Protein AF-A0A2X0VPH3-F1 (afdb_monomer)

Radius of gyration: 32.08 Å; Cα contacts (8 Å, |Δi|>4): 217; chains: 1; bounding box: 63×53×85 Å

Secondary structure (DSSP, 8-state):
---SHHHHHHHHHHHHHHHHHHHHHHHHHHS-HHHHHHHHHHHHHHHHHHHHHHHHHHS--EEEEEEETTEEEEEE-SSS-EEEEEEEEEEEEEEEEE--SSSSEEE-TT-EEEEEEEEEEEEEEEEEEEEEEE-TTS-EEEEEEEPPPTT-

pLDDT: mean 77.49, std 20.45, range [41.62, 98.31]

Solvent-accessible surface area (backbone atoms only — not comparable to full-atom values): 8681 Å² total; per-residue (Å²): 138,78,78,68,69,65,60,61,59,59,60,58,59,62,55,58,57,54,57,52,54,52,52,51,52,52,45,64,74,59,63,48,73,62,59,56,50,48,51,50,51,50,49,54,50,50,50,54,49,50,52,51,50,51,50,57,72,64,51,77,43,70,44,77,42,48,75,53,92,46,34,32,32,49,28,28,73,34,92,53,64,42,44,54,37,39,79,46,71,52,41,44,66,46,54,72,48,71,70,61,98,56,84,58,34,70,42,44,45,70,32,67,49,44,30,38,54,40,82,43,98,71,46,43,74,48,69,28,39,36,39,36,30,46,44,96,88,71,45,81,45,77,51,75,47,68,60,63,59,82,90,100

Organism: NCBI:txid1660

Nearest PDB structures (foldseek):
  3s3p-assembly1_A  TM=5.313E-01  e=5.374E-01  Homo sapiens
  2q3z-assembly1_A  TM=4.413E-01  e=4.100E-01  Homo sapiens
  9bc2-assembly1_A  TM=4.402E-01  e=6.322E-01  Homo sapiens
  3cm9-assembly1_A  TM=4.046E-01  e=6.673E-01  Homo sapiens
  7k75-assembly2_C  TM=4.100E-01  e=1.424E+00  Homo sapiens

Mean predicted aligned error: 14.71 Å

Foldseek 3Di:
DPPPVVVVVVVVVVVVVVVVVVVVVVVVVVPDPVVVVVVVVVVVVVVVVVVVVVVLLPDQQWDWAADDDQKIKTFRQHPAKFAQKDKDFFKPPWDKAWPDPDPPGIAGHRGITMMGTGDDPPIDGAQKMKIWTAGPVRDIDI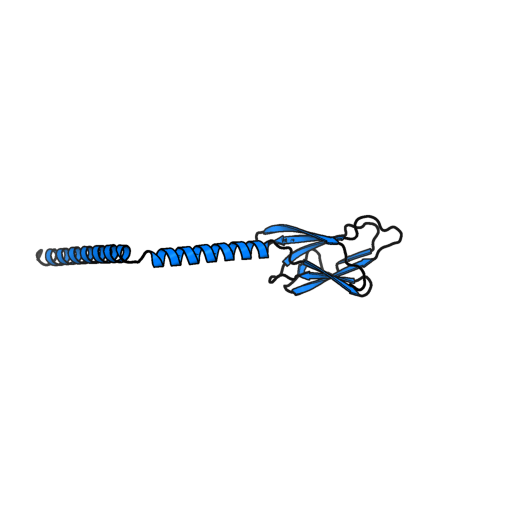DIDHHDDHPD

Sequence (152 aa):
MDFQGCLSLLGVIGGLVSAVCAVISVFQARKSKEEREAAEKVGRSLEVLADAVARQQQAPPWDLRWASGNRYLLVNTGAETVDGVDIECLAENVAFGVEAESMPTSIDSHASLSFIYEESIAADGHRAIRVHWMRSDGTAATWESPIPPKGS

Structure (mmCIF, N/CA/C/O backbone):
data_AF-A0A2X0VPH3-F1
#
_entry.id   AF-A0A2X0VPH3-F1
#
loop_
_atom_site.group_PDB
_atom_site.id
_atom_site.type_symbol
_atom_site.label_atom_id
_atom_site.label_alt_id
_atom_site.label_comp_id
_atom_site.label_asym_id
_atom_site.label_entity_id
_atom_site.label_seq_id
_atom_site.pdbx_PDB_ins_code
_atom_site.Cartn_x
_atom_site.Cartn_y
_atom_site.Cartn_z
_atom_site.occupancy
_atom_site.B_iso_or_equiv
_atom_site.auth_seq_id
_atom_site.auth_comp_id
_atom_site.auth_asym_id
_atom_site.auth_atom_id
_atom_site.pdbx_PDB_model_num
ATOM 1 N N . MET A 1 1 ? -44.112 41.187 64.306 1.00 43.47 1 MET A N 1
ATOM 2 C CA . MET A 1 1 ? -43.053 40.158 64.272 1.00 43.47 1 MET A CA 1
ATOM 3 C C . MET A 1 1 ? -43.675 38.879 64.785 1.00 43.47 1 MET A C 1
ATOM 5 O O . MET A 1 1 ? -44.048 38.864 65.946 1.00 43.47 1 MET A O 1
ATOM 9 N N . ASP A 1 2 ? -43.782 37.854 63.941 1.00 41.62 2 ASP A N 1
ATOM 10 C CA . ASP A 1 2 ? -44.096 36.487 64.366 1.00 41.62 2 ASP A CA 1
ATOM 11 C C . ASP A 1 2 ? -42.901 35.599 64.017 1.00 41.62 2 ASP A C 1
ATOM 13 O O . ASP A 1 2 ? -42.720 35.155 62.887 1.00 41.62 2 ASP A O 1
ATOM 17 N N . PHE A 1 3 ? -42.029 35.416 65.009 1.00 49.4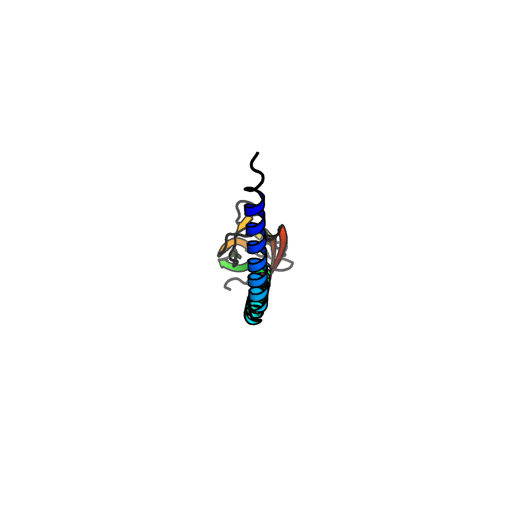1 3 PHE A N 1
ATOM 18 C CA . PHE A 1 3 ? -40.793 34.629 64.925 1.00 49.41 3 PHE A CA 1
ATOM 19 C C . PHE A 1 3 ? -41.030 33.119 65.129 1.00 49.41 3 PHE A C 1
ATOM 21 O O . PHE A 1 3 ? -40.083 32.336 65.102 1.00 49.41 3 PHE A O 1
ATOM 28 N N . GLN A 1 4 ? -42.284 32.691 65.319 1.00 49.97 4 GLN A N 1
ATOM 29 C CA . GLN A 1 4 ? -42.640 31.288 65.558 1.00 49.97 4 GLN A CA 1
ATOM 30 C C . GLN A 1 4 ? -42.808 30.460 64.275 1.00 49.97 4 GLN A C 1
ATOM 32 O O . GLN A 1 4 ? -42.550 29.262 64.307 1.00 49.97 4 GLN A O 1
ATOM 37 N N . GLY A 1 5 ? -43.158 31.072 63.137 1.00 42.19 5 GLY A N 1
ATOM 38 C CA . GLY A 1 5 ? -43.352 30.343 61.873 1.00 42.19 5 GLY A CA 1
ATOM 39 C C . GLY A 1 5 ? -42.054 29.871 61.201 1.00 42.19 5 GLY A C 1
ATOM 40 O O . GLY A 1 5 ? -42.055 28.878 60.476 1.00 42.19 5 GLY A O 1
ATOM 41 N N . CYS A 1 6 ? -40.927 30.543 61.460 1.00 44.22 6 CYS A N 1
ATOM 42 C CA . CYS A 1 6 ? -39.655 30.243 60.790 1.00 44.22 6 CYS A CA 1
ATOM 43 C C . CYS A 1 6 ? -38.888 29.069 61.422 1.00 44.22 6 CYS A C 1
ATOM 45 O O . CYS A 1 6 ? -38.135 28.385 60.731 1.00 44.22 6 CYS A O 1
ATOM 47 N N . LEU A 1 7 ? -39.091 28.797 62.715 1.00 45.53 7 LEU A N 1
ATOM 48 C CA . LEU A 1 7 ? -38.416 27.697 63.417 1.00 45.53 7 LEU A CA 1
ATOM 49 C C . LEU A 1 7 ? -39.019 26.324 63.081 1.00 45.53 7 LEU A C 1
ATOM 51 O O . LEU A 1 7 ? -38.297 25.329 63.055 1.00 45.53 7 LEU A O 1
ATOM 55 N N . SER A 1 8 ? -40.311 26.260 62.748 1.00 49.44 8 SER A N 1
ATOM 56 C CA . SER A 1 8 ? -40.990 25.005 62.395 1.00 49.44 8 SER A CA 1
ATOM 57 C C . SER A 1 8 ? -40.574 24.466 61.022 1.00 49.44 8 SER A C 1
ATOM 59 O O . SER A 1 8 ? -40.527 23.255 60.830 1.00 49.44 8 SER A O 1
ATOM 61 N N . LEU A 1 9 ? -40.236 25.346 60.071 1.00 44.75 9 LEU A N 1
ATOM 62 C CA . LEU A 1 9 ? -39.874 24.944 58.708 1.00 44.75 9 LEU A CA 1
ATOM 63 C C . LEU A 1 9 ? -38.434 24.407 58.616 1.00 44.75 9 LEU A C 1
ATOM 65 O O . LEU A 1 9 ? -38.163 23.486 57.848 1.00 44.75 9 LEU A O 1
ATOM 69 N N . LEU A 1 10 ? -37.516 24.922 59.443 1.00 45.78 10 LEU A N 1
ATOM 70 C CA . LEU A 1 10 ? -36.118 24.473 59.467 1.00 45.78 10 LEU A CA 1
ATOM 71 C C . LEU A 1 10 ? -35.935 23.099 60.138 1.00 45.78 10 LEU A C 1
ATOM 73 O O . LEU A 1 10 ? -35.035 22.353 59.756 1.00 45.78 10 LEU A O 1
ATOM 77 N N . GLY A 1 11 ? -36.809 22.721 61.078 1.00 47.62 11 GLY A N 1
ATOM 78 C CA . GLY A 1 11 ? -36.757 21.406 61.730 1.00 47.62 11 GLY A CA 1
ATOM 79 C C . GLY A 1 11 ? -37.171 20.235 60.827 1.00 47.62 11 GLY A C 1
ATOM 80 O O . GLY A 1 11 ? -36.638 19.136 60.959 1.00 47.62 11 GLY A O 1
ATOM 81 N N . VAL A 1 12 ? -38.082 20.459 59.873 1.00 50.09 12 VAL A N 1
ATOM 82 C CA . VAL A 1 12 ? -38.616 19.394 58.999 1.00 50.09 12 VAL A CA 1
ATOM 83 C C . VAL A 1 12 ? -37.672 19.084 57.829 1.00 50.09 12 VAL A C 1
ATOM 85 O O . VAL A 1 12 ? -37.544 17.930 57.422 1.00 50.09 12 VAL A O 1
ATOM 88 N N . ILE A 1 13 ? -36.938 20.083 57.331 1.00 46.16 13 ILE A N 1
ATOM 89 C CA . ILE A 1 13 ? -35.992 19.905 56.216 1.00 46.16 13 ILE A CA 1
ATOM 90 C C . ILE A 1 13 ? -34.740 19.127 56.670 1.00 46.16 13 ILE A C 1
ATOM 92 O O . ILE A 1 13 ? -34.216 18.308 55.915 1.00 46.16 13 ILE A O 1
ATOM 96 N N . GLY A 1 14 ? -34.310 19.286 57.929 1.00 44.81 14 GLY A N 1
ATOM 97 C CA . GLY A 1 14 ? -33.185 18.528 58.496 1.00 44.81 14 GLY A CA 1
ATOM 98 C C . GLY A 1 14 ? -33.450 17.024 58.670 1.00 44.81 14 GLY A C 1
ATOM 99 O O . GLY A 1 14 ? -32.524 16.220 58.565 1.00 44.81 14 GLY A O 1
ATOM 100 N N . GLY A 1 15 ? -34.708 16.618 58.880 1.00 46.12 15 GLY A N 1
ATOM 101 C CA . GLY A 1 15 ? -35.085 15.206 59.037 1.00 46.12 15 GLY A CA 1
ATOM 102 C C . GLY A 1 15 ? -35.126 14.413 57.724 1.00 46.12 15 GLY A C 1
ATOM 103 O O . GLY A 1 15 ? -34.797 13.228 57.704 1.00 46.12 15 GLY A O 1
ATOM 104 N N . LEU A 1 16 ? -35.471 15.064 56.608 1.00 44.94 16 LEU A N 1
ATOM 105 C CA . LEU A 1 16 ? -35.614 14.415 55.296 1.00 44.94 16 LEU A CA 1
ATOM 106 C C . LEU A 1 16 ? -34.271 14.089 54.622 1.00 44.94 16 LEU A C 1
ATOM 108 O O . LEU A 1 16 ? -34.171 13.086 53.920 1.00 44.94 16 LEU A O 1
ATOM 112 N N . VAL A 1 17 ? -33.214 14.864 54.882 1.00 46.66 17 VAL A N 1
ATOM 113 C CA . VAL A 1 17 ? -31.875 14.609 54.310 1.00 46.66 17 VAL A CA 1
ATOM 114 C C . VAL A 1 17 ? -31.186 13.403 54.971 1.00 46.66 17 VAL A C 1
ATOM 116 O O . VAL A 1 17 ? -30.476 12.648 54.307 1.00 46.66 17 VAL A O 1
ATOM 119 N N . SER A 1 18 ? -31.449 13.147 56.258 1.00 48.34 18 SER A N 1
ATOM 120 C CA . SER A 1 18 ? -30.822 12.042 57.001 1.00 48.34 18 SER A CA 1
ATOM 121 C C . SER A 1 18 ? -31.367 10.659 56.602 1.00 48.34 18 SER A C 1
ATOM 123 O O . SER A 1 18 ? -30.606 9.702 56.448 1.00 48.34 18 SER A O 1
ATOM 125 N N . ALA A 1 19 ? -32.672 10.548 56.324 1.00 47.28 19 ALA A N 1
ATOM 126 C CA . ALA A 1 19 ? -33.276 9.285 55.890 1.00 47.28 19 ALA A CA 1
ATOM 127 C C . ALA A 1 19 ? -32.868 8.887 54.456 1.00 47.28 19 ALA A C 1
ATOM 129 O O . ALA A 1 19 ? -32.683 7.704 54.173 1.00 47.28 19 ALA A O 1
ATOM 130 N N . VAL A 1 20 ? -32.651 9.857 53.562 1.00 45.06 20 VAL A N 1
ATOM 131 C CA . VAL A 1 20 ? -32.221 9.595 52.176 1.00 45.06 20 VAL A CA 1
ATOM 132 C C . VAL A 1 20 ? -30.761 9.119 52.120 1.00 45.06 20 VAL A C 1
ATOM 134 O O . VAL A 1 20 ? -30.461 8.162 51.405 1.00 45.06 20 VAL A O 1
ATOM 137 N N . CYS A 1 21 ? -29.860 9.679 52.935 1.00 47.47 21 CYS A N 1
ATOM 138 C CA . CYS A 1 21 ? -28.466 9.213 53.015 1.00 47.47 21 CYS A CA 1
ATOM 139 C C . CYS A 1 21 ? -28.329 7.797 53.600 1.00 47.47 21 CYS A C 1
ATOM 141 O O . CYS A 1 21 ? -27.474 7.026 53.152 1.00 47.47 21 CYS A O 1
ATOM 143 N N . ALA A 1 22 ? -29.187 7.418 54.553 1.00 47.28 22 ALA A N 1
ATOM 144 C CA . ALA A 1 22 ? -29.201 6.063 55.102 1.00 47.28 22 ALA A CA 1
ATOM 145 C C . ALA A 1 22 ? -29.721 5.034 54.079 1.00 47.28 22 ALA A C 1
ATOM 147 O O . ALA A 1 22 ? -29.151 3.950 53.952 1.00 47.28 22 ALA A O 1
ATOM 148 N N . VAL A 1 23 ? -30.745 5.386 53.291 1.00 44.44 23 VAL A N 1
ATOM 149 C CA . VAL A 1 23 ? -31.285 4.515 52.233 1.00 44.44 23 VAL A CA 1
ATOM 150 C C . VAL A 1 23 ? -30.291 4.349 51.081 1.00 44.44 23 VAL A C 1
ATOM 152 O O . VAL A 1 23 ? -30.110 3.226 50.622 1.00 44.44 23 VAL A O 1
ATOM 155 N N . ILE A 1 24 ? -29.579 5.407 50.667 1.00 46.19 24 ILE A N 1
ATOM 156 C CA . ILE A 1 24 ? -28.528 5.322 49.634 1.00 46.19 24 ILE A CA 1
ATOM 157 C C . ILE A 1 24 ? -27.333 4.494 50.126 1.00 46.19 24 ILE A C 1
ATOM 159 O O . ILE A 1 24 ? -26.819 3.677 49.368 1.00 46.19 24 ILE A O 1
ATOM 163 N N . SER A 1 25 ? -26.931 4.628 51.394 1.00 45.50 25 SER A N 1
ATOM 164 C CA . SER A 1 25 ? -25.843 3.823 51.976 1.00 45.50 25 SER A CA 1
ATOM 165 C C . SER A 1 25 ? -26.206 2.337 52.076 1.00 45.50 25 SER A C 1
ATOM 167 O O . SER A 1 25 ? -25.384 1.476 51.771 1.00 45.50 25 SER A O 1
ATOM 169 N N . VAL A 1 26 ? -27.456 2.013 52.424 1.00 46.25 26 VAL A N 1
ATOM 170 C CA . VAL A 1 26 ? -27.958 0.627 52.435 1.00 46.25 26 VAL A CA 1
ATOM 171 C C . VAL A 1 26 ? -28.157 0.085 51.012 1.00 46.25 26 VAL A C 1
ATOM 173 O O . VAL A 1 26 ? -27.937 -1.103 50.786 1.00 46.25 26 VAL A O 1
ATOM 176 N N . PHE A 1 27 ? -28.496 0.931 50.032 1.00 45.66 27 PHE A N 1
ATOM 177 C CA . PHE A 1 27 ? -28.566 0.545 48.617 1.00 45.66 27 PHE A CA 1
ATOM 178 C C . PHE A 1 27 ? -27.184 0.321 47.996 1.00 45.66 27 PHE A C 1
ATOM 180 O O . PHE A 1 27 ? -27.004 -0.654 47.275 1.00 45.66 27 PHE A O 1
ATOM 187 N N . GLN A 1 28 ? -26.190 1.157 48.308 1.00 47.22 28 GLN A N 1
ATOM 188 C CA . GLN A 1 28 ? -24.799 0.937 47.898 1.00 47.22 28 GLN A CA 1
ATOM 189 C C . GLN A 1 28 ? -24.189 -0.291 48.585 1.00 47.22 28 GLN A C 1
ATOM 191 O O . GLN A 1 28 ? -23.401 -1.000 47.969 1.00 47.22 28 GLN A O 1
ATOM 196 N N . ALA A 1 29 ? -24.609 -0.603 49.817 1.00 47.22 29 ALA A N 1
ATOM 197 C CA . ALA A 1 29 ? -24.222 -1.834 50.506 1.00 47.22 29 ALA A CA 1
ATOM 198 C C . ALA A 1 29 ? -24.959 -3.092 49.993 1.00 47.22 29 ALA A C 1
ATOM 200 O O . ALA A 1 29 ? -24.488 -4.204 50.228 1.00 47.22 29 ALA A O 1
ATOM 201 N N . ARG A 1 30 ? -26.099 -2.943 49.295 1.00 49.16 30 ARG A N 1
ATOM 202 C CA . ARG A 1 30 ? -26.872 -4.052 48.697 1.00 49.16 30 ARG A CA 1
ATOM 203 C C . ARG A 1 30 ? -26.769 -4.172 47.176 1.00 49.16 30 ARG A C 1
ATOM 205 O O . ARG A 1 30 ? -27.252 -5.172 46.644 1.00 49.16 30 ARG A O 1
ATOM 212 N N . LYS A 1 31 ? -26.128 -3.233 46.468 1.00 47.22 31 LYS A N 1
ATOM 213 C CA . LYS A 1 31 ? -25.787 -3.401 45.047 1.00 47.22 31 LYS A CA 1
ATOM 214 C C . LYS A 1 31 ? -24.612 -4.369 44.928 1.00 47.22 31 LYS A C 1
ATOM 216 O O . LYS A 1 31 ? -23.441 -4.008 44.945 1.00 47.22 31 LYS A O 1
ATOM 221 N N . SER A 1 32 ? -25.043 -5.626 44.949 1.00 47.09 32 SER A N 1
ATOM 222 C CA . SER A 1 32 ? -24.361 -6.894 44.764 1.00 47.09 32 SER A CA 1
ATOM 223 C C . SER A 1 32 ? -23.031 -6.791 44.022 1.00 47.09 32 SER A C 1
ATOM 225 O O . SER A 1 32 ? -22.917 -6.163 42.971 1.00 47.09 32 SER A O 1
ATOM 227 N N . LYS A 1 33 ? -22.057 -7.529 44.554 1.00 49.06 33 LYS A N 1
ATOM 228 C CA . LYS A 1 33 ? -20.816 -7.984 43.913 1.00 49.06 33 LYS A CA 1
ATOM 229 C C . LYS A 1 33 ? -20.975 -8.282 42.405 1.00 49.06 33 LYS A C 1
ATOM 231 O O . LYS A 1 33 ? -20.055 -8.002 41.646 1.00 49.06 33 LYS A O 1
ATOM 236 N N . GLU A 1 34 ? -22.149 -8.756 41.979 1.00 51.12 34 GLU A N 1
ATOM 237 C CA . GLU A 1 34 ? -22.503 -9.048 40.581 1.00 51.12 34 GLU A CA 1
ATOM 238 C C . GLU A 1 34 ? -22.518 -7.832 39.643 1.00 51.12 34 GLU A C 1
ATOM 240 O O . GLU A 1 34 ? -22.117 -7.969 38.492 1.00 51.12 34 GLU A O 1
ATOM 245 N N . GLU A 1 35 ? -22.941 -6.636 40.076 1.00 49.69 35 GLU A N 1
ATOM 246 C CA . GLU A 1 35 ? -22.892 -5.453 39.194 1.00 49.69 35 GLU A CA 1
ATOM 247 C C . GLU A 1 35 ? -21.460 -4.936 39.029 1.00 49.69 35 GLU A C 1
ATOM 249 O O . GLU A 1 35 ? -21.110 -4.399 37.980 1.00 49.69 35 GLU A O 1
ATOM 254 N N . ARG A 1 36 ? -20.613 -5.133 40.046 1.00 51.75 36 ARG A N 1
ATOM 255 C CA . ARG A 1 36 ? -19.185 -4.815 39.965 1.00 51.75 36 ARG A CA 1
ATOM 256 C C . ARG A 1 36 ? -18.472 -5.791 39.030 1.00 51.75 36 ARG A C 1
ATOM 258 O O . ARG A 1 36 ? -17.711 -5.352 38.180 1.00 51.75 36 ARG A O 1
ATOM 265 N N . GLU A 1 37 ? -18.807 -7.078 39.099 1.00 55.19 37 GLU A N 1
ATOM 266 C CA . GLU A 1 37 ? -18.350 -8.081 38.129 1.00 55.19 37 GLU A CA 1
ATOM 267 C C . GLU A 1 37 ? -18.875 -7.803 36.713 1.00 55.19 37 GLU A C 1
ATOM 269 O O . GLU A 1 37 ? -18.127 -7.950 35.748 1.00 55.19 37 GLU A O 1
ATOM 274 N N . ALA A 1 38 ? -20.124 -7.352 36.563 1.00 56.62 38 ALA A N 1
ATOM 275 C CA . ALA A 1 38 ? -20.678 -6.960 35.269 1.00 56.62 38 ALA A CA 1
ATOM 276 C C . ALA A 1 38 ? -19.974 -5.718 34.701 1.00 56.62 38 ALA A C 1
ATOM 278 O O . ALA A 1 38 ? -19.613 -5.712 33.526 1.00 56.62 38 ALA A O 1
ATOM 279 N N . ALA A 1 39 ? -19.706 -4.701 35.523 1.00 55.81 39 ALA A N 1
ATOM 280 C CA . ALA A 1 39 ? -18.951 -3.514 35.127 1.00 55.81 39 ALA A CA 1
ATOM 281 C C . ALA A 1 39 ? -17.487 -3.843 34.791 1.00 55.81 39 ALA A C 1
ATOM 283 O O . ALA A 1 39 ? -16.965 -3.352 33.795 1.00 55.81 39 ALA A O 1
ATOM 284 N N . GLU A 1 40 ? -16.836 -4.725 35.552 1.00 59.16 40 GLU A N 1
ATOM 285 C CA . GLU A 1 40 ? -15.483 -5.215 35.258 1.00 59.16 40 GLU A CA 1
ATOM 286 C C . GLU A 1 40 ? -15.440 -6.082 33.994 1.00 59.16 40 GLU A C 1
ATOM 288 O O . GLU A 1 40 ? -14.451 -6.065 33.260 1.00 59.16 40 GLU A O 1
ATOM 293 N N . LYS A 1 41 ? -16.501 -6.846 33.715 1.00 61.66 41 LYS A N 1
ATOM 294 C CA . LYS A 1 41 ? -16.641 -7.639 32.489 1.00 61.66 41 LYS A CA 1
ATOM 295 C C . LYS A 1 41 ? -16.877 -6.745 31.274 1.00 61.66 41 LYS A C 1
ATOM 297 O O . LYS A 1 41 ? -16.297 -7.004 30.222 1.00 61.66 41 LYS A O 1
ATOM 302 N N . VAL A 1 42 ? -17.674 -5.686 31.416 1.00 65.25 42 VAL A N 1
ATOM 303 C CA . VAL A 1 42 ? -17.869 -4.662 30.379 1.00 65.25 42 VAL A CA 1
ATOM 304 C C . VAL A 1 42 ? -16.576 -3.880 30.151 1.00 65.25 42 VAL A C 1
ATOM 306 O O . VAL A 1 42 ? -16.183 -3.724 29.002 1.00 65.25 42 VAL A O 1
ATOM 309 N N . GLY A 1 43 ? -15.870 -3.482 31.213 1.00 60.78 43 GLY A N 1
ATOM 310 C CA . GLY A 1 43 ? -14.572 -2.809 31.129 1.00 60.78 43 GLY A CA 1
ATOM 311 C C . GLY A 1 43 ? -13.528 -3.651 30.396 1.00 60.78 43 GLY A C 1
ATOM 312 O O . GLY A 1 43 ? -12.971 -3.198 29.404 1.00 60.78 43 GLY A O 1
ATOM 313 N N . ARG A 1 44 ? -13.359 -4.923 30.786 1.00 62.75 44 ARG A N 1
ATOM 314 C CA . ARG A 1 44 ? -12.472 -5.864 30.077 1.00 62.75 44 ARG A CA 1
ATOM 315 C C . ARG A 1 44 ? -12.887 -6.096 28.626 1.00 62.75 44 ARG A C 1
ATOM 317 O O . ARG A 1 44 ? -12.030 -6.224 27.760 1.00 62.75 44 ARG A O 1
ATOM 324 N N . SER A 1 45 ? -14.188 -6.146 28.342 1.00 67.00 45 SER A N 1
ATOM 325 C CA . SER A 1 45 ? -14.677 -6.285 26.963 1.00 67.00 45 SER A CA 1
ATOM 326 C C . SER A 1 45 ? -14.371 -5.036 26.135 1.00 67.00 45 SER A C 1
ATOM 328 O O . SER A 1 45 ? -13.992 -5.157 24.977 1.00 67.00 45 SER A O 1
ATOM 330 N N . LEU A 1 46 ? -14.484 -3.846 26.729 1.00 68.88 46 LEU A N 1
ATOM 331 C CA . LEU A 1 46 ? -14.151 -2.582 26.079 1.00 68.88 46 LEU A CA 1
ATOM 332 C C . LEU A 1 46 ? -12.644 -2.450 25.834 1.00 68.88 46 LEU A C 1
ATOM 334 O O . LEU A 1 46 ? -12.255 -1.994 24.770 1.00 68.88 46 LEU A O 1
ATOM 338 N N . GLU A 1 47 ? -11.803 -2.889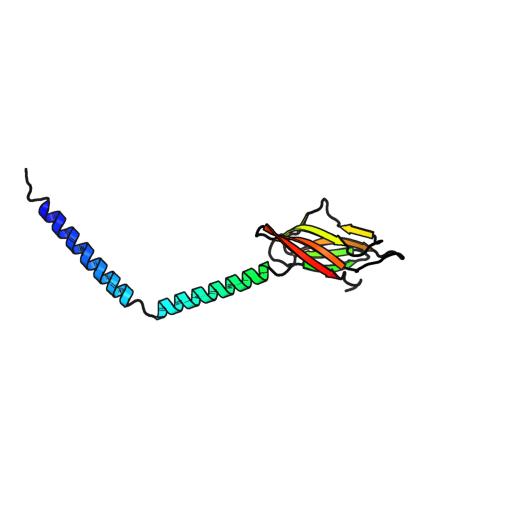 26.773 1.00 69.69 47 GLU A N 1
ATOM 339 C CA . GLU A 1 47 ? -10.345 -2.933 26.602 1.00 69.69 47 GLU A CA 1
ATOM 340 C C . GLU A 1 47 ? -9.933 -3.891 25.482 1.00 69.69 47 GLU A C 1
ATOM 342 O O . GLU A 1 47 ? -9.112 -3.530 24.646 1.00 69.69 47 GLU A O 1
ATOM 347 N N . VAL A 1 48 ? -10.536 -5.082 25.406 1.00 74.25 48 VAL A N 1
ATOM 348 C CA . VAL A 1 48 ? -10.283 -6.034 24.310 1.00 74.25 48 VAL A CA 1
ATOM 349 C C . VAL A 1 48 ? -10.746 -5.468 22.968 1.00 74.25 48 VAL A C 1
ATOM 351 O O . VAL A 1 48 ? -10.062 -5.645 21.964 1.00 74.25 48 VAL A O 1
ATOM 354 N N . LEU A 1 49 ? -11.88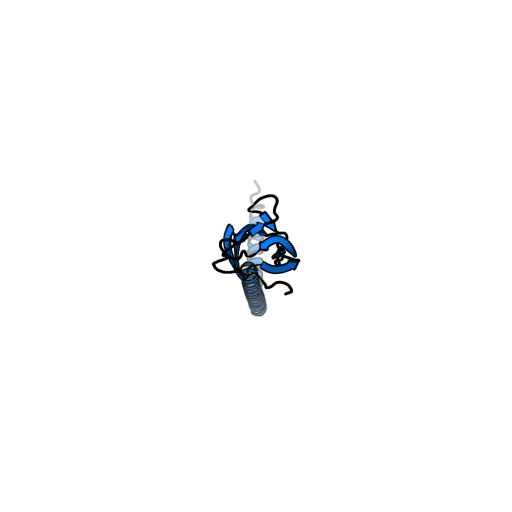1 -4.765 22.935 1.00 72.75 49 LEU A N 1
ATOM 355 C CA . LEU A 1 49 ? -12.348 -4.083 21.729 1.00 72.75 49 LEU A CA 1
ATOM 356 C C . LEU A 1 49 ? -11.438 -2.911 21.353 1.00 72.75 49 LEU A C 1
ATOM 358 O O . LEU A 1 49 ? -11.129 -2.756 20.180 1.00 72.75 49 LEU A O 1
ATOM 362 N N . ALA A 1 50 ? -10.971 -2.124 22.320 1.00 71.25 50 ALA A N 1
ATOM 363 C CA . ALA A 1 50 ? -10.039 -1.028 22.089 1.00 71.25 50 ALA A CA 1
ATOM 364 C C . ALA A 1 50 ? -8.685 -1.540 21.585 1.00 71.25 50 ALA A C 1
ATOM 366 O O . ALA A 1 50 ? -8.141 -0.970 20.649 1.00 71.25 50 ALA A O 1
ATOM 367 N N . ASP A 1 51 ? -8.175 -2.644 22.137 1.00 69.62 51 ASP A N 1
ATOM 368 C CA . ASP A 1 51 ? -6.954 -3.303 21.663 1.00 69.62 51 ASP A CA 1
ATOM 369 C C . ASP A 1 51 ? -7.151 -3.898 20.260 1.00 69.62 51 ASP A C 1
ATOM 371 O O . ASP A 1 51 ? -6.296 -3.740 19.393 1.00 69.62 51 ASP A O 1
ATOM 375 N N . ALA A 1 52 ? -8.302 -4.517 19.982 1.00 65.88 52 ALA A N 1
ATOM 376 C CA . ALA A 1 52 ? -8.626 -5.028 18.651 1.00 65.88 52 ALA A CA 1
ATOM 377 C C . ALA A 1 52 ? -8.761 -3.904 17.610 1.00 65.88 52 ALA A C 1
ATOM 379 O O . ALA A 1 52 ? -8.256 -4.040 16.496 1.00 65.88 52 ALA A O 1
ATOM 380 N N . VAL A 1 53 ? -9.393 -2.785 17.976 1.00 64.81 53 VAL A N 1
ATOM 381 C CA . VAL A 1 53 ? -9.505 -1.584 17.137 1.00 64.81 53 VAL A CA 1
ATOM 382 C C . VAL A 1 53 ? -8.135 -0.945 16.941 1.00 64.81 53 VAL A C 1
ATOM 384 O O . VAL A 1 53 ? -7.783 -0.633 15.810 1.00 64.81 53 VAL A O 1
ATOM 387 N N . ALA A 1 54 ? -7.315 -0.831 17.987 1.00 63.62 54 ALA A N 1
ATOM 388 C CA . ALA A 1 54 ? -5.952 -0.317 17.882 1.00 63.62 54 ALA A CA 1
ATOM 389 C C . ALA A 1 54 ? -5.089 -1.190 16.958 1.00 63.62 54 ALA A C 1
ATOM 391 O O . ALA A 1 54 ? -4.355 -0.669 16.123 1.00 63.62 54 ALA A O 1
ATOM 392 N N . ARG A 1 55 ? -5.213 -2.520 17.037 1.00 59.41 55 ARG A N 1
ATOM 393 C CA . ARG A 1 55 ? -4.522 -3.448 16.127 1.00 59.41 55 ARG A CA 1
ATOM 394 C C . ARG A 1 55 ? -5.033 -3.352 14.691 1.00 59.41 55 ARG A C 1
ATOM 396 O O . ARG A 1 55 ? -4.221 -3.397 13.773 1.00 59.41 55 ARG A O 1
ATOM 403 N N . GLN A 1 56 ? -6.344 -3.203 14.485 1.00 59.75 56 GLN A N 1
ATOM 404 C CA . GLN A 1 56 ? -6.903 -2.962 13.148 1.00 59.75 56 GLN A CA 1
ATOM 405 C C . GLN A 1 56 ? -6.438 -1.626 12.566 1.00 59.75 56 GLN A C 1
ATOM 407 O O . GLN A 1 56 ? -6.090 -1.578 11.394 1.00 59.75 56 GLN A O 1
ATOM 412 N N . GLN A 1 57 ? -6.364 -0.572 13.378 1.00 59.62 57 GLN A N 1
ATOM 413 C CA . GLN A 1 57 ? -5.838 0.734 12.968 1.00 59.62 57 GLN A CA 1
ATOM 414 C C . GLN A 1 57 ? -4.325 0.706 12.690 1.00 59.62 57 GLN A C 1
ATOM 416 O O . GLN A 1 57 ? -3.812 1.543 11.949 1.00 59.62 57 GLN A O 1
ATOM 421 N N . GLN A 1 58 ? -3.589 -0.244 13.275 1.00 59.75 58 GLN A N 1
ATOM 422 C CA . GLN A 1 58 ? -2.146 -0.391 13.068 1.00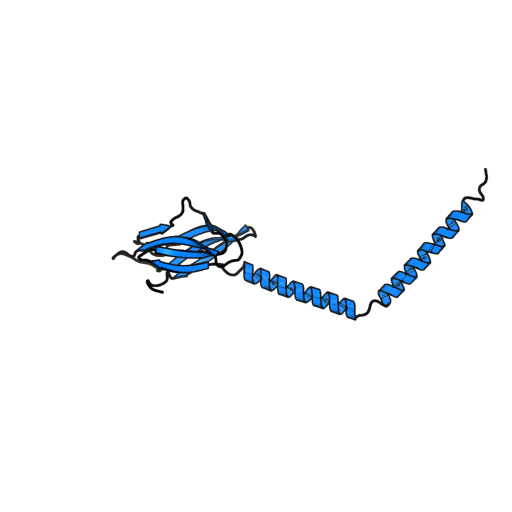 59.75 58 GLN A CA 1
ATOM 423 C C . GLN A 1 58 ? -1.776 -1.215 11.831 1.00 59.75 58 GLN A C 1
ATOM 425 O O . GLN A 1 58 ? -0.693 -0.996 11.279 1.00 59.75 58 GLN A O 1
ATOM 430 N N . ALA A 1 59 ? -2.627 -2.152 11.400 1.00 61.28 59 ALA A N 1
ATOM 431 C CA . ALA A 1 59 ? -2.350 -2.967 10.224 1.00 61.28 59 ALA A CA 1
ATOM 432 C C . ALA A 1 59 ? -2.411 -2.101 8.949 1.00 61.28 59 ALA A C 1
ATOM 434 O O . ALA A 1 59 ? -3.383 -1.373 8.754 1.00 61.28 59 ALA A O 1
ATOM 435 N N . PRO A 1 60 ? -1.387 -2.152 8.078 1.00 66.50 60 PRO A N 1
ATOM 436 C CA . PRO A 1 60 ? -1.390 -1.404 6.827 1.00 66.50 60 PRO A CA 1
ATOM 437 C C . PRO A 1 60 ? -2.571 -1.873 5.965 1.00 66.50 60 PRO A C 1
ATOM 439 O O . PRO A 1 60 ? -2.655 -3.070 5.681 1.00 66.50 60 PRO A O 1
ATOM 442 N N . PRO A 1 61 ? -3.485 -0.985 5.538 1.00 80.38 61 PRO A N 1
ATOM 443 C CA . PRO A 1 61 ? -4.690 -1.375 4.813 1.00 80.38 61 PRO A C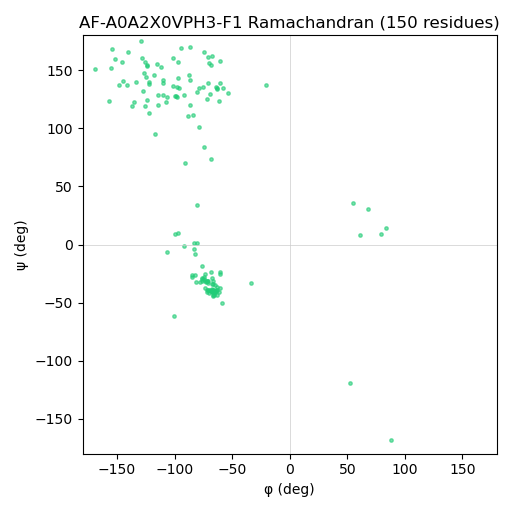A 1
ATOM 444 C C . PRO A 1 61 ? -4.395 -1.614 3.327 1.00 80.38 61 PRO A C 1
ATOM 446 O O . PRO A 1 61 ? -5.211 -1.282 2.477 1.00 80.38 61 PRO A O 1
ATOM 449 N N . TRP A 1 62 ? -3.211 -2.118 2.991 1.00 94.56 62 TRP A N 1
ATOM 450 C CA . TRP A 1 62 ? -2.731 -2.157 1.620 1.00 94.56 62 TRP A CA 1
ATOM 451 C C . TRP A 1 62 ? -2.696 -3.578 1.092 1.00 94.56 62 TRP A C 1
ATOM 453 O O . TRP A 1 62 ? -2.095 -4.470 1.689 1.00 94.56 62 TRP A O 1
ATOM 463 N N . ASP A 1 63 ? -3.298 -3.754 -0.074 1.00 95.12 63 ASP A N 1
ATOM 464 C CA . ASP A 1 63 ? -3.132 -4.939 -0.899 1.00 95.12 63 ASP A CA 1
ATOM 465 C C . ASP A 1 63 ? -2.617 -4.516 -2.274 1.00 95.12 63 ASP A C 1
ATOM 467 O O . ASP A 1 63 ? -3.055 -3.509 -2.834 1.00 95.12 63 ASP A O 1
ATOM 471 N N . LEU A 1 64 ? -1.659 -5.268 -2.809 1.00 96.44 64 LEU A N 1
ATOM 472 C CA . LEU A 1 64 ? -0.996 -4.943 -4.066 1.00 96.44 64 LEU A CA 1
ATOM 473 C C . LEU A 1 64 ? -1.332 -6.000 -5.106 1.00 96.44 64 LEU A C 1
ATOM 475 O O . LEU A 1 64 ? -1.016 -7.175 -4.932 1.00 96.44 64 LEU A O 1
ATOM 479 N N . ARG A 1 65 ? -1.952 -5.576 -6.210 1.00 96.44 65 ARG A N 1
ATOM 480 C CA . ARG A 1 65 ? -2.457 -6.487 -7.245 1.00 96.44 65 ARG A CA 1
ATOM 481 C C . ARG A 1 65 ? -1.930 -6.130 -8.619 1.00 96.44 65 ARG A C 1
ATOM 483 O O . ARG A 1 65 ? -1.750 -4.959 -8.947 1.00 96.44 65 ARG A O 1
ATOM 490 N N . TRP A 1 66 ? -1.741 -7.142 -9.454 1.00 97.56 66 TRP A N 1
ATOM 491 C CA . TRP A 1 66 ? -1.602 -6.933 -10.888 1.00 97.56 66 TRP A CA 1
ATOM 492 C C . TRP A 1 66 ? -2.989 -6.723 -11.510 1.00 97.56 66 TRP A C 1
ATOM 494 O O . TRP A 1 66 ? -3.926 -7.450 -11.193 1.00 97.56 66 TRP A O 1
ATOM 504 N N . ALA A 1 67 ? -3.130 -5.726 -12.385 1.00 96.38 67 ALA A N 1
ATOM 505 C CA . ALA A 1 67 ? -4.376 -5.505 -13.121 1.00 96.38 67 ALA A CA 1
ATOM 506 C C . ALA A 1 67 ? -4.284 -6.050 -14.545 1.00 96.38 67 ALA A C 1
ATOM 508 O O . ALA A 1 67 ? -5.064 -6.904 -14.954 1.00 96.38 67 ALA A O 1
ATOM 509 N N . SER A 1 68 ? -3.360 -5.505 -15.334 1.00 96.25 68 SER A N 1
ATOM 510 C CA . SER A 1 68 ? -3.143 -5.903 -16.727 1.00 96.25 68 SER A CA 1
ATOM 511 C C . SER A 1 68 ? -1.854 -5.287 -17.260 1.00 96.25 68 SER A C 1
ATOM 513 O O . SER A 1 68 ? -1.452 -4.211 -16.825 1.00 96.25 68 SER A O 1
ATOM 515 N N . GLY A 1 69 ? -1.194 -5.942 -18.220 1.00 95.25 69 GLY A N 1
ATOM 516 C CA . GLY A 1 69 ? 0.032 -5.418 -18.833 1.00 95.25 69 GLY A CA 1
ATOM 517 C C . GLY A 1 69 ? 1.088 -5.031 -17.788 1.00 95.25 69 GLY A C 1
ATOM 518 O O . GLY A 1 69 ? 1.528 -5.881 -17.011 1.00 95.25 69 GLY A O 1
ATOM 519 N N . ASN A 1 70 ? 1.462 -3.748 -17.775 1.00 96.12 70 ASN A N 1
ATOM 520 C CA . ASN A 1 70 ? 2.401 -3.135 -16.824 1.00 96.12 70 ASN A CA 1
ATOM 521 C C . ASN A 1 70 ? 1.697 -2.362 -15.688 1.00 96.12 70 ASN A C 1
ATOM 523 O O . ASN A 1 70 ? 2.349 -1.631 -14.951 1.00 96.12 70 ASN A O 1
ATOM 527 N N . ARG A 1 71 ? 0.372 -2.481 -15.566 1.00 97.75 71 ARG A N 1
ATOM 528 C CA . ARG A 1 71 ? -0.451 -1.761 -14.592 1.00 97.75 71 ARG A CA 1
ATOM 529 C C . ARG A 1 71 ? -0.705 -2.604 -13.349 1.00 97.75 71 ARG A C 1
ATOM 531 O O . ARG A 1 71 ? -1.106 -3.769 -13.441 1.00 97.75 71 ARG A O 1
ATOM 538 N N . TYR A 1 72 ? -0.547 -1.963 -12.203 1.00 98.31 72 TYR A N 1
ATOM 539 C CA . TYR A 1 72 ? -0.763 -2.520 -10.877 1.00 98.31 72 TYR A CA 1
ATOM 540 C C . TYR A 1 72 ? -1.697 -1.615 -10.077 1.00 98.31 72 TYR A C 1
ATOM 542 O O . TYR A 1 72 ? -1.890 -0.447 -10.418 1.00 98.31 72 TYR A O 1
ATOM 550 N N . LEU A 1 73 ? -2.294 -2.180 -9.032 1.00 97.94 73 LEU A N 1
ATOM 551 C CA . LEU A 1 73 ? -3.253 -1.518 -8.160 1.00 97.94 73 LEU A CA 1
ATOM 552 C C . LEU A 1 73 ? -2.761 -1.596 -6.722 1.00 97.94 73 LEU A C 1
ATOM 554 O O . LEU A 1 73 ? -2.560 -2.695 -6.206 1.00 97.94 73 LEU A O 1
ATOM 558 N N . LEU A 1 74 ? -2.633 -0.441 -6.079 1.00 97.75 74 LEU A N 1
ATOM 559 C CA . LEU A 1 74 ? -2.593 -0.338 -4.628 1.00 97.75 74 LEU A CA 1
ATOM 560 C C . LEU A 1 74 ? -4.034 -0.195 -4.134 1.00 97.75 74 LEU A C 1
ATOM 562 O O . LEU A 1 74 ? -4.684 0.815 -4.399 1.00 97.75 74 LEU A O 1
ATOM 566 N N . VAL A 1 75 ? -4.551 -1.218 -3.463 1.00 96.88 75 VAL A N 1
ATOM 567 C CA . VAL A 1 75 ? -5.930 -1.268 -2.970 1.00 96.88 75 VAL A CA 1
ATOM 568 C C . VAL A 1 75 ? -5.946 -0.923 -1.490 1.00 96.88 75 VAL A C 1
ATOM 570 O O . VAL A 1 75 ? -5.241 -1.556 -0.704 1.00 96.88 75 VAL A O 1
ATOM 573 N N . ASN A 1 76 ? -6.792 0.033 -1.110 1.00 94.88 76 ASN A N 1
ATOM 574 C CA . ASN A 1 76 ? -7.118 0.273 0.288 1.00 94.88 76 ASN A CA 1
ATOM 575 C C . ASN A 1 76 ? -8.139 -0.780 0.750 1.00 94.88 76 ASN A C 1
ATOM 577 O O . ASN A 1 76 ? -9.325 -0.686 0.451 1.00 94.88 76 ASN A O 1
ATOM 581 N N . THR A 1 77 ? -7.707 -1.811 1.470 1.00 93.75 77 THR A N 1
ATOM 582 C CA . THR A 1 77 ? -8.593 -2.833 2.051 1.00 93.75 77 THR A CA 1
ATOM 583 C C . THR A 1 77 ? -9.208 -2.412 3.386 1.00 93.75 77 THR A C 1
ATOM 585 O O . THR A 1 77 ? -9.995 -3.168 3.956 1.00 93.75 77 THR A O 1
ATOM 588 N N . GLY A 1 78 ? -8.824 -1.247 3.908 1.00 88.38 78 GLY A N 1
ATOM 589 C CA . GLY A 1 78 ? -9.317 -0.688 5.159 1.00 88.38 78 GLY A CA 1
ATOM 590 C C . GLY A 1 78 ? -10.731 -0.122 5.040 1.00 88.38 78 GLY A C 1
ATOM 591 O O . GLY A 1 78 ? -11.252 0.097 3.947 1.00 88.38 78 GLY A O 1
ATOM 592 N N . ALA A 1 79 ? -11.353 0.125 6.193 1.00 85.88 79 ALA A N 1
ATOM 593 C CA . ALA A 1 79 ? -12.718 0.649 6.296 1.00 85.88 79 ALA A CA 1
ATOM 594 C C . ALA A 1 79 ? -12.816 2.181 6.141 1.00 85.88 79 ALA A C 1
ATOM 596 O O . ALA A 1 79 ? -13.917 2.721 6.080 1.00 85.88 79 ALA A O 1
ATOM 597 N N . GLU A 1 80 ? -11.683 2.882 6.096 1.00 87.00 80 GLU A N 1
ATOM 598 C CA . GLU A 1 80 ? -11.607 4.346 6.063 1.00 87.00 80 GLU A CA 1
ATOM 599 C C . GLU A 1 80 ? -10.804 4.820 4.847 1.00 87.00 80 GLU A C 1
ATOM 601 O O . GLU A 1 80 ? -9.947 4.093 4.337 1.00 87.00 80 GLU A O 1
ATOM 606 N N . THR A 1 81 ? -11.080 6.043 4.387 1.00 90.81 81 THR A N 1
ATOM 607 C CA . THR A 1 81 ? -10.228 6.744 3.419 1.00 90.81 81 THR A CA 1
ATOM 608 C C . THR A 1 81 ? -8.865 7.008 4.051 1.00 90.81 81 THR A C 1
ATOM 610 O O . THR A 1 81 ? -8.783 7.426 5.205 1.00 90.81 81 THR A O 1
ATOM 613 N N . VAL A 1 82 ? -7.795 6.758 3.299 1.00 91.62 82 VAL A N 1
ATOM 614 C CA . VAL A 1 82 ? -6.430 7.048 3.738 1.00 91.62 82 VAL A CA 1
ATOM 615 C C . VAL A 1 82 ? -5.906 8.243 2.961 1.00 91.62 82 VAL A C 1
ATOM 617 O O . VAL A 1 82 ? -5.851 8.208 1.732 1.00 91.62 82 VAL A O 1
ATOM 620 N N . ASP A 1 83 ? -5.510 9.281 3.690 1.00 91.25 83 ASP A N 1
ATOM 621 C CA . ASP A 1 83 ? -5.008 10.532 3.134 1.00 91.25 83 ASP A CA 1
ATOM 622 C C . ASP A 1 83 ? -3.478 10.582 3.088 1.00 91.25 83 ASP A C 1
ATOM 624 O O . ASP A 1 83 ? -2.769 9.934 3.868 1.00 91.25 83 ASP A O 1
ATOM 628 N N . GLY A 1 84 ? -2.958 11.422 2.191 1.00 92.88 84 GLY A N 1
ATOM 629 C CA . GLY A 1 84 ? -1.526 11.702 2.115 1.00 92.88 84 GLY A CA 1
ATOM 630 C C . GLY A 1 84 ? -0.703 10.502 1.646 1.00 92.88 84 GLY A C 1
ATOM 631 O O . GLY A 1 84 ? 0.442 10.353 2.064 1.00 92.88 84 GLY A O 1
ATOM 632 N N . VAL A 1 85 ? -1.292 9.645 0.814 1.00 94.94 85 VAL A N 1
ATOM 633 C CA . VAL A 1 85 ? -0.654 8.457 0.256 1.00 94.94 85 VAL A CA 1
ATOM 634 C C . VAL A 1 85 ? 0.378 8.865 -0.786 1.00 94.94 85 VAL A C 1
ATOM 636 O O . VAL A 1 85 ? 0.057 9.546 -1.763 1.00 94.94 85 VAL A O 1
ATOM 639 N N . ASP A 1 86 ? 1.602 8.397 -0.583 1.00 96.56 86 ASP A N 1
ATOM 640 C CA . ASP A 1 86 ? 2.715 8.505 -1.514 1.00 96.56 86 ASP A CA 1
ATOM 641 C C . ASP A 1 86 ? 3.310 7.127 -1.819 1.00 96.56 86 ASP A C 1
ATOM 643 O O . ASP A 1 86 ? 3.336 6.252 -0.948 1.00 96.56 86 ASP A O 1
ATOM 647 N N . ILE A 1 87 ? 3.756 6.916 -3.061 1.00 96.81 87 ILE A N 1
ATOM 648 C CA . ILE A 1 87 ? 4.295 5.629 -3.517 1.00 96.81 87 ILE A CA 1
ATOM 649 C C . ILE A 1 87 ? 5.684 5.833 -4.116 1.00 96.81 87 ILE A C 1
ATOM 651 O O . ILE A 1 87 ? 5.850 6.482 -5.148 1.00 96.81 87 ILE A O 1
ATOM 655 N N . GLU A 1 88 ? 6.665 5.188 -3.501 1.00 96.00 88 GLU A N 1
ATOM 656 C CA . GLU A 1 88 ? 8.051 5.114 -3.943 1.00 96.00 88 GLU A CA 1
ATOM 657 C C . GLU A 1 88 ? 8.312 3.755 -4.615 1.00 96.00 88 GLU A C 1
ATOM 659 O O . GLU A 1 88 ? 7.910 2.702 -4.111 1.00 96.00 88 GLU A O 1
ATOM 664 N N . CYS A 1 89 ? 9.013 3.762 -5.749 1.00 96.00 89 CYS A N 1
ATOM 665 C CA . CYS A 1 89 ? 9.543 2.550 -6.371 1.00 96.00 89 CYS A CA 1
ATOM 666 C C . CYS A 1 89 ? 10.964 2.291 -5.867 1.00 96.00 89 CYS A C 1
ATOM 668 O O . CYS A 1 89 ? 11.810 3.176 -5.941 1.00 96.00 89 CYS A O 1
ATOM 670 N N . LEU A 1 90 ? 11.234 1.069 -5.397 1.00 96.69 90 LEU A N 1
ATOM 671 C CA . LEU A 1 90 ? 12.544 0.682 -4.851 1.00 96.69 90 LEU A CA 1
ATOM 672 C C . LEU A 1 90 ? 13.492 0.068 -5.893 1.00 96.69 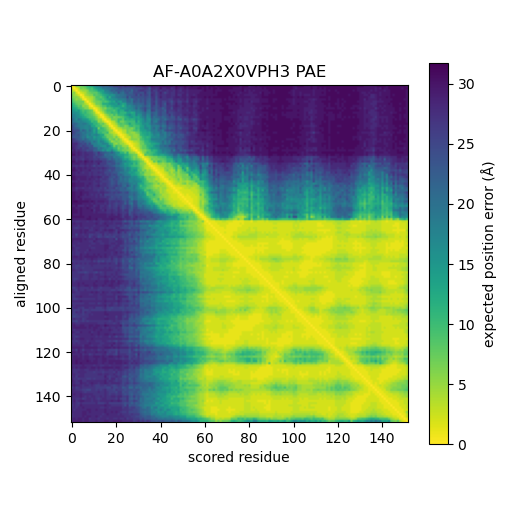90 LEU A C 1
ATOM 674 O O . LEU A 1 90 ? 14.624 -0.298 -5.568 1.00 96.69 90 LEU A O 1
ATOM 678 N N . ALA A 1 91 ? 13.027 -0.058 -7.136 1.00 94.31 91 ALA A N 1
ATOM 679 C CA . ALA A 1 91 ? 13.848 -0.419 -8.281 1.00 94.31 91 ALA A CA 1
ATOM 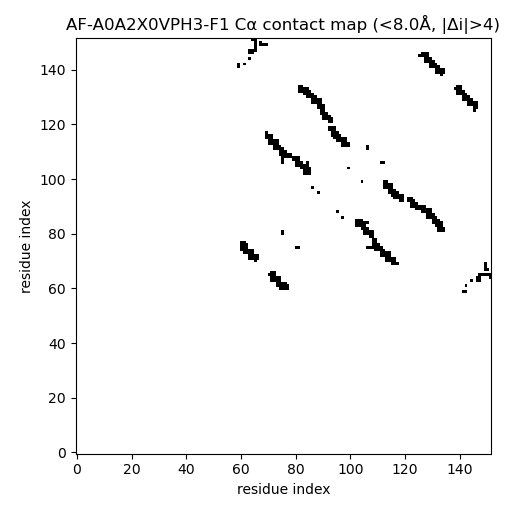680 C C . ALA A 1 91 ? 14.275 0.839 -9.046 1.00 94.31 91 ALA A C 1
ATOM 682 O O . ALA A 1 91 ? 13.490 1.775 -9.217 1.00 94.31 91 ALA A O 1
ATOM 683 N N . GLU A 1 92 ? 15.501 0.820 -9.554 1.00 93.19 92 GLU A N 1
ATOM 684 C CA . GLU A 1 92 ? 16.083 1.863 -10.392 1.00 93.19 92 GLU A CA 1
ATOM 685 C C . GLU A 1 92 ? 16.050 1.457 -11.871 1.00 93.19 92 GLU A C 1
ATOM 687 O O . GLU A 1 92 ? 15.935 0.280 -12.216 1.00 93.19 92 GLU A O 1
ATOM 692 N N . ASN A 1 93 ? 16.175 2.441 -12.770 1.00 93.81 93 ASN A N 1
ATOM 693 C CA . ASN A 1 93 ? 16.166 2.233 -14.226 1.00 93.81 93 ASN A CA 1
ATOM 694 C C . ASN A 1 93 ? 14.915 1.489 -14.735 1.00 93.81 93 ASN A C 1
ATOM 696 O O . ASN A 1 93 ? 14.976 0.697 -15.680 1.00 93.81 93 ASN A O 1
ATOM 700 N N . VAL A 1 94 ? 13.768 1.762 -14.117 1.00 94.62 94 VAL A N 1
ATOM 701 C CA . VAL A 1 94 ? 12.448 1.253 -14.505 1.00 94.62 94 VAL A CA 1
ATOM 702 C C . VAL A 1 94 ? 11.553 2.403 -14.952 1.00 94.62 94 VAL A C 1
ATOM 704 O O . VAL A 1 94 ? 11.738 3.547 -14.532 1.00 94.62 94 VAL A O 1
ATOM 707 N N . ALA A 1 95 ? 10.554 2.110 -15.781 1.00 94.31 95 ALA A N 1
ATOM 708 C CA . ALA A 1 95 ? 9.470 3.055 -16.001 1.00 94.31 95 ALA A CA 1
ATOM 709 C C . ALA A 1 95 ? 8.446 2.877 -14.876 1.00 94.31 95 ALA A C 1
ATOM 711 O O . ALA A 1 95 ? 7.776 1.845 -14.783 1.00 94.31 95 ALA A O 1
ATOM 712 N N . PHE A 1 96 ? 8.353 3.887 -14.013 1.00 96.50 96 PHE A N 1
ATOM 713 C CA . PHE A 1 96 ? 7.415 3.929 -12.901 1.00 96.50 96 PHE A CA 1
ATOM 714 C C . PHE A 1 96 ? 6.613 5.227 -12.940 1.00 96.50 96 PHE A C 1
ATOM 716 O O . PHE A 1 96 ? 7.178 6.308 -13.098 1.00 96.50 96 PHE A O 1
ATOM 723 N N . GLY A 1 97 ? 5.295 5.121 -12.800 1.00 96.50 97 GLY A N 1
ATOM 724 C CA . GLY A 1 97 ? 4.416 6.284 -12.782 1.00 96.50 97 GLY A CA 1
ATOM 725 C C . GLY A 1 97 ? 3.108 5.981 -12.077 1.00 96.50 97 GLY A C 1
ATOM 726 O O . GLY A 1 97 ? 2.401 5.052 -12.460 1.00 96.50 97 GLY A O 1
ATOM 727 N N . VAL A 1 98 ? 2.786 6.769 -11.055 1.00 97.44 98 VAL A N 1
ATOM 728 C CA . VAL A 1 98 ? 1.496 6.702 -10.363 1.00 97.44 98 VAL A CA 1
ATOM 729 C C . VAL A 1 98 ? 0.460 7.461 -11.184 1.00 97.44 98 VAL A C 1
ATOM 731 O O . VAL A 1 98 ? 0.696 8.590 -11.607 1.00 97.44 98 VAL A O 1
ATOM 734 N N . GLU A 1 99 ? -0.693 6.846 -11.418 1.00 96.06 99 GLU A N 1
ATOM 735 C CA . GLU A 1 99 ? -1.781 7.447 -12.185 1.00 96.06 99 GLU A CA 1
ATOM 736 C C . GLU A 1 99 ? -2.725 8.204 -11.249 1.00 96.06 99 GLU A C 1
ATOM 738 O O . GLU A 1 99 ? -3.857 7.793 -10.995 1.00 96.06 99 GLU A O 1
ATOM 743 N N . ALA A 1 100 ? -2.221 9.320 -10.726 1.00 94.50 100 ALA A N 1
ATOM 744 C CA . ALA A 1 100 ? -2.963 10.290 -9.929 1.00 94.50 100 ALA A CA 1
ATOM 745 C C . ALA A 1 100 ? -2.858 11.683 -10.566 1.00 94.50 100 ALA A C 1
ATOM 747 O O . ALA A 1 100 ? -1.875 11.991 -11.240 1.00 94.50 100 ALA A O 1
ATOM 748 N N . GLU A 1 101 ? -3.848 12.546 -10.323 1.00 92.38 101 GLU A N 1
ATOM 749 C CA . GLU A 1 101 ? -3.791 13.953 -10.756 1.00 92.38 101 GLU A CA 1
ATOM 750 C C . GLU A 1 101 ? -2.672 14.728 -10.043 1.00 92.38 101 GLU A C 1
ATOM 752 O O . GLU A 1 101 ? -2.030 15.600 -10.629 1.00 92.38 101 GLU A O 1
ATOM 757 N N . SER A 1 102 ? -2.426 14.392 -8.777 1.00 93.44 102 SER A N 1
ATOM 758 C CA . SER A 1 102 ? -1.374 14.968 -7.944 1.00 93.44 102 SER A CA 1
ATOM 759 C C . SER A 1 102 ? -0.975 14.003 -6.835 1.00 93.44 102 SER A C 1
ATOM 761 O O . SER A 1 102 ? -1.808 13.229 -6.363 1.00 93.44 102 SER A O 1
ATOM 763 N N . MET A 1 103 ? 0.276 14.107 -6.386 1.00 92.81 103 MET A N 1
ATOM 764 C CA . MET A 1 103 ? 0.810 13.369 -5.241 1.00 92.81 103 MET A CA 1
ATOM 765 C C . MET A 1 103 ? 1.251 14.341 -4.132 1.00 92.81 103 MET A C 1
ATOM 767 O O . MET A 1 103 ? 1.753 15.424 -4.455 1.00 92.81 103 MET A O 1
ATOM 771 N N . PRO A 1 104 ? 1.105 13.975 -2.845 1.00 94.62 104 PRO A N 1
ATOM 772 C CA . PRO A 1 104 ? 0.407 12.783 -2.351 1.00 94.62 104 PRO A CA 1
ATOM 773 C C . PRO A 1 104 ? -1.112 12.859 -2.597 1.00 94.62 104 PRO A C 1
ATOM 775 O O . PRO A 1 104 ? -1.650 13.935 -2.861 1.00 94.62 104 PRO A O 1
ATOM 778 N N . THR A 1 105 ? -1.800 11.720 -2.529 1.00 95.31 105 THR A N 1
ATOM 779 C CA . THR A 1 105 ? -3.240 11.614 -2.830 1.00 95.31 105 THR A CA 1
ATOM 780 C C . THR A 1 105 ? -4.021 10.901 -1.725 1.00 95.31 105 THR A C 1
ATOM 782 O O . THR A 1 105 ? -3.435 10.419 -0.757 1.00 95.31 105 THR A O 1
ATOM 785 N N . SER A 1 106 ? -5.343 10.837 -1.856 1.00 93.81 106 SER A N 1
ATOM 786 C CA . SER A 1 106 ? -6.221 10.098 -0.946 1.00 93.81 106 SER A CA 1
ATOM 787 C C . SER A 1 106 ? -6.797 8.875 -1.652 1.00 93.81 106 SER A C 1
ATOM 789 O O . SER A 1 106 ? -7.134 8.936 -2.834 1.00 93.81 106 SER A O 1
ATOM 791 N N . ILE A 1 107 ? -6.920 7.758 -0.935 1.00 94.88 107 ILE A N 1
ATOM 792 C CA . ILE A 1 107 ? -7.528 6.526 -1.452 1.00 94.88 107 ILE A CA 1
ATOM 793 C C . ILE A 1 107 ? -8.693 6.148 -0.547 1.00 94.88 107 ILE A C 1
ATOM 795 O O . ILE A 1 107 ? -8.494 5.779 0.613 1.00 94.88 107 ILE A O 1
ATOM 799 N N . ASP A 1 108 ? -9.907 6.215 -1.086 1.00 94.12 108 ASP A N 1
ATOM 800 C CA . ASP A 1 108 ? -11.116 5.830 -0.362 1.00 94.12 108 ASP A CA 1
ATOM 801 C C . ASP A 1 108 ? -11.104 4.359 0.071 1.00 94.12 108 ASP A C 1
ATOM 803 O O . ASP A 1 108 ? -10.406 3.518 -0.501 1.00 94.12 108 ASP A O 1
ATOM 807 N N . SER A 1 109 ? -11.904 4.039 1.090 1.00 92.25 109 SER A N 1
ATOM 808 C CA . SER A 1 109 ? -12.106 2.657 1.535 1.00 92.25 109 SER A CA 1
ATOM 809 C C . SER A 1 109 ? -12.534 1.764 0.366 1.00 92.25 109 SER A C 1
ATOM 811 O O . SER A 1 109 ? -13.453 2.094 -0.385 1.00 92.25 109 SER A O 1
ATOM 813 N N . HIS A 1 110 ? -11.855 0.626 0.209 1.00 92.62 110 HIS A N 1
ATOM 814 C CA . HIS A 1 110 ? -12.065 -0.341 -0.874 1.00 92.62 110 HIS A CA 1
ATOM 815 C C . HIS A 1 110 ? -11.823 0.193 -2.297 1.00 92.62 110 HIS A C 1
ATOM 817 O O . HIS A 1 110 ? -12.086 -0.524 -3.266 1.00 92.62 110 HIS A O 1
ATOM 823 N N . ALA A 1 111 ? -11.283 1.406 -2.441 1.00 95.69 111 ALA A N 1
ATOM 824 C CA . ALA A 1 111 ? -10.832 1.943 -3.714 1.00 95.69 111 ALA A CA 1
ATOM 825 C C . ALA A 1 111 ? -9.382 1.532 -4.012 1.00 95.69 111 ALA A C 1
ATOM 827 O O . ALA A 1 111 ? -8.665 0.975 -3.174 1.00 95.69 111 ALA A O 1
ATOM 828 N N . SER A 1 112 ? -8.949 1.799 -5.242 1.00 96.69 112 SER A N 1
ATOM 829 C CA . SER A 1 112 ? -7.607 1.464 -5.705 1.00 96.69 112 SER A CA 1
ATOM 830 C C . SER A 1 112 ? -6.953 2.622 -6.436 1.00 96.69 112 SER A C 1
ATOM 832 O O . SER A 1 112 ? -7.589 3.245 -7.287 1.00 96.69 112 SER A O 1
ATOM 834 N N . LEU A 1 113 ? -5.664 2.820 -6.185 1.00 97.25 113 LEU A N 1
ATOM 835 C CA . LEU A 1 113 ? -4.806 3.703 -6.959 1.00 97.25 113 LEU A CA 1
ATOM 836 C C . LEU A 1 113 ? -3.998 2.884 -7.966 1.00 97.25 113 LEU A C 1
ATOM 838 O O . LEU A 1 113 ? -3.351 1.898 -7.605 1.00 97.25 113 LEU A O 1
ATOM 842 N N . SER A 1 114 ? -4.053 3.282 -9.235 1.00 97.75 114 SER A N 1
ATOM 843 C CA . SER A 1 114 ? -3.300 2.618 -10.299 1.00 97.75 114 SER A CA 1
ATOM 844 C C . SER A 1 114 ? -1.900 3.206 -10.431 1.00 97.75 114 SER A C 1
ATOM 846 O O . SER A 1 114 ? -1.693 4.407 -10.268 1.00 97.75 114 SER A O 1
ATOM 848 N N . PHE A 1 115 ? -0.936 2.361 -10.772 1.00 98.00 115 PHE A N 1
ATOM 849 C CA . PHE A 1 115 ? 0.389 2.797 -11.193 1.00 98.00 115 PHE A CA 1
ATOM 850 C C . PHE A 1 115 ? 0.951 1.855 -12.258 1.00 98.00 115 PHE A C 1
ATOM 852 O O . PHE A 1 115 ? 0.549 0.693 -12.381 1.00 98.00 115 PHE A O 1
ATOM 859 N N . ILE A 1 116 ? 1.889 2.370 -13.041 1.00 97.50 116 ILE A N 1
ATOM 860 C CA . ILE A 1 116 ? 2.639 1.626 -14.044 1.00 97.50 116 ILE A CA 1
ATOM 861 C C . ILE A 1 116 ? 3.983 1.218 -13.455 1.00 97.50 116 ILE A C 1
ATOM 863 O O . ILE A 1 116 ? 4.663 2.028 -12.829 1.00 97.50 116 ILE A O 1
ATOM 867 N N . TYR A 1 117 ? 4.363 -0.033 -13.693 1.00 96.81 117 TYR A N 1
ATOM 868 C CA . TYR A 1 117 ? 5.703 -0.544 -13.453 1.00 96.81 117 TYR A CA 1
ATOM 869 C C . TYR A 1 117 ? 6.145 -1.413 -14.630 1.00 96.81 117 TYR A C 1
ATOM 871 O O . TYR A 1 117 ? 5.535 -2.446 -14.935 1.00 96.81 117 TYR A O 1
ATOM 879 N N . GLU A 1 118 ? 7.227 -1.000 -15.278 1.00 95.12 118 GLU A N 1
ATOM 880 C CA . GLU A 1 118 ? 7.843 -1.713 -16.388 1.00 95.12 118 GLU A CA 1
ATOM 881 C C . GLU A 1 118 ? 9.364 -1.767 -16.223 1.00 95.12 118 GLU A C 1
ATOM 883 O O . GLU A 1 118 ? 10.044 -0.745 -16.113 1.00 95.12 118 GLU A O 1
ATOM 888 N N . GLU A 1 119 ? 9.891 -2.990 -16.212 1.00 91.94 119 GLU A N 1
ATOM 889 C CA . GLU A 1 119 ? 11.324 -3.255 -16.133 1.00 91.94 119 GLU A CA 1
ATOM 890 C C . GLU A 1 119 ? 12.003 -2.968 -17.473 1.00 91.94 119 GLU A C 1
ATOM 892 O O . GLU A 1 119 ? 11.530 -3.387 -18.532 1.00 91.94 119 GLU A O 1
ATOM 897 N N . SER A 1 120 ? 13.149 -2.288 -17.416 1.00 88.31 120 SER A N 1
ATOM 898 C CA . SER A 1 120 ? 14.070 -2.188 -18.545 1.00 88.31 120 SER A CA 1
ATOM 899 C C . SER A 1 120 ? 15.156 -3.268 -18.458 1.00 88.31 120 SER A C 1
ATOM 901 O O . SER A 1 120 ? 15.342 -3.907 -17.426 1.00 88.31 120 SER A O 1
ATOM 903 N N . ILE A 1 121 ? 15.934 -3.443 -19.531 1.00 87.19 121 ILE A N 1
ATOM 904 C CA . ILE A 1 121 ? 17.103 -4.348 -19.540 1.00 87.19 121 ILE A CA 1
ATOM 905 C C . ILE A 1 121 ? 18.156 -3.932 -18.493 1.00 87.19 121 ILE A C 1
ATOM 907 O O . ILE A 1 121 ? 18.930 -4.769 -18.038 1.00 87.19 121 ILE A O 1
ATOM 911 N N . ALA A 1 122 ? 18.187 -2.651 -18.117 1.00 89.56 122 ALA A N 1
ATOM 912 C CA . ALA A 1 122 ? 19.108 -2.097 -17.128 1.00 89.56 122 ALA A CA 1
ATOM 913 C C . ALA A 1 122 ? 18.488 -1.985 -15.723 1.00 89.56 122 ALA A C 1
ATOM 915 O O . ALA A 1 122 ? 19.077 -1.325 -14.868 1.00 89.56 122 ALA A O 1
ATOM 916 N N . ALA A 1 123 ? 17.302 -2.567 -15.499 1.00 89.00 123 ALA A N 1
ATOM 917 C CA . ALA A 1 123 ? 16.643 -2.532 -14.200 1.00 89.00 123 ALA A CA 1
ATOM 918 C C . ALA A 1 123 ? 17.543 -3.144 -13.118 1.00 89.00 123 ALA A C 1
ATOM 920 O O . ALA A 1 123 ? 18.126 -4.213 -13.308 1.00 89.00 123 ALA A O 1
ATOM 921 N N . ASP A 1 124 ? 17.630 -2.455 -11.986 1.00 88.19 124 ASP A N 1
ATOM 922 C CA . ASP A 1 124 ? 18.395 -2.873 -10.812 1.00 88.19 124 ASP A CA 1
ATOM 923 C C . ASP A 1 124 ? 17.603 -2.536 -9.539 1.00 88.19 124 ASP A C 1
ATOM 925 O O . ASP A 1 124 ? 16.628 -1.781 -9.572 1.00 88.19 124 ASP A O 1
ATOM 929 N N . GLY A 1 125 ? 18.003 -3.103 -8.408 1.00 86.94 125 GLY A N 1
ATOM 930 C CA . GLY A 1 125 ? 17.370 -2.870 -7.118 1.00 86.94 125 GLY A CA 1
ATOM 931 C C . GLY A 1 125 ? 16.204 -3.809 -6.812 1.00 86.94 125 GLY A C 1
ATOM 932 O O . GLY A 1 125 ? 16.003 -4.858 -7.432 1.00 86.94 125 GLY A O 1
ATOM 933 N N . HIS A 1 126 ? 15.456 -3.466 -5.765 1.00 91.12 126 HIS A N 1
ATOM 934 C CA . HIS A 1 126 ? 14.420 -4.340 -5.233 1.00 91.12 126 HIS A CA 1
ATOM 935 C C . HIS A 1 126 ? 13.102 -4.115 -5.978 1.00 91.12 126 HIS A C 1
ATOM 937 O O . HIS A 1 126 ? 12.550 -3.018 -5.956 1.00 91.12 126 HIS A O 1
ATOM 943 N N . ARG A 1 127 ? 12.568 -5.166 -6.617 1.00 93.88 127 ARG A N 1
ATOM 944 C CA . ARG A 1 127 ? 11.252 -5.163 -7.279 1.00 93.88 127 ARG A CA 1
ATOM 945 C C . ARG A 1 127 ? 10.116 -5.065 -6.250 1.00 93.88 127 ARG A C 1
ATOM 947 O O . ARG A 1 127 ? 9.413 -6.036 -5.969 1.00 93.88 127 ARG A O 1
ATOM 954 N N . ALA A 1 128 ? 9.954 -3.882 -5.679 1.00 96.44 128 ALA A N 1
ATOM 955 C CA . ALA A 1 128 ? 9.020 -3.566 -4.613 1.00 96.44 128 ALA A CA 1
ATOM 956 C C . ALA A 1 128 ? 8.610 -2.094 -4.674 1.00 96.44 128 ALA A C 1
ATOM 958 O O . ALA A 1 128 ? 9.310 -1.258 -5.253 1.00 96.44 128 ALA A O 1
ATOM 959 N N . ILE A 1 129 ? 7.481 -1.794 -4.041 1.00 97.31 129 ILE A N 1
ATOM 960 C CA . ILE A 1 129 ? 7.084 -0.423 -3.735 1.00 97.31 129 ILE A CA 1
ATOM 961 C C . ILE A 1 129 ? 7.130 -0.193 -2.232 1.00 97.31 129 ILE A C 1
ATOM 963 O O . ILE A 1 129 ? 6.909 -1.114 -1.438 1.00 97.31 129 ILE A O 1
ATOM 967 N N . ARG A 1 130 ? 7.346 1.062 -1.858 1.00 96.94 130 ARG A N 1
ATOM 968 C CA . ARG A 1 130 ? 7.131 1.564 -0.511 1.00 96.94 130 ARG A CA 1
ATOM 969 C C . ARG A 1 130 ? 6.009 2.586 -0.538 1.00 96.94 130 ARG A C 1
ATOM 971 O O . ARG A 1 130 ? 6.011 3.508 -1.343 1.00 96.94 130 ARG A O 1
ATOM 978 N N . VAL A 1 131 ? 5.038 2.397 0.340 1.00 96.88 131 VAL A N 1
ATOM 979 C CA . VAL A 1 131 ? 3.890 3.279 0.509 1.00 96.88 131 VAL A CA 1
ATOM 980 C C . VAL A 1 131 ? 4.073 4.053 1.801 1.00 96.88 131 VAL A C 1
ATOM 982 O O . VAL A 1 131 ? 4.263 3.454 2.863 1.00 96.88 131 VAL A O 1
ATOM 985 N N . HIS A 1 132 ? 3.985 5.374 1.710 1.00 95.69 132 HIS A N 1
ATOM 986 C CA . HIS A 1 132 ? 3.974 6.292 2.841 1.00 95.69 132 HIS A CA 1
ATOM 987 C C . HIS A 1 132 ? 2.587 6.911 2.972 1.00 95.69 132 HIS A C 1
ATOM 989 O O . HIS A 1 132 ? 1.964 7.241 1.970 1.00 95.69 132 HIS A O 1
ATOM 995 N N . TRP A 1 133 ? 2.083 7.055 4.196 1.00 93.69 133 TRP A N 1
ATOM 996 C CA . TRP A 1 133 ? 0.825 7.761 4.449 1.00 93.69 133 TRP A CA 1
ATOM 997 C C . TRP A 1 133 ? 0.784 8.324 5.866 1.00 93.69 133 TRP A C 1
ATOM 999 O O . TRP A 1 133 ? 1.607 7.970 6.718 1.00 93.69 133 TRP A O 1
ATOM 1009 N N . MET A 1 134 ? -0.199 9.183 6.123 1.00 87.00 134 MET A N 1
ATOM 1010 C CA . MET A 1 134 ? -0.497 9.685 7.461 1.00 87.00 134 MET A CA 1
ATOM 1011 C C . MET A 1 134 ? -1.648 8.883 8.065 1.00 87.00 134 MET A C 1
ATOM 1013 O O . MET A 1 134 ? -2.708 8.738 7.459 1.00 87.00 134 MET A O 1
ATOM 1017 N N . ARG A 1 135 ? -1.453 8.345 9.270 1.00 84.25 135 ARG A N 1
ATOM 1018 C CA . ARG A 1 135 ? -2.537 7.743 10.053 1.00 84.25 135 ARG A CA 1
ATOM 1019 C C . ARG A 1 135 ? -3.483 8.826 10.571 1.00 84.25 135 ARG A C 1
ATOM 1021 O O . ARG A 1 135 ? -3.110 9.992 10.693 1.00 84.25 135 ARG A O 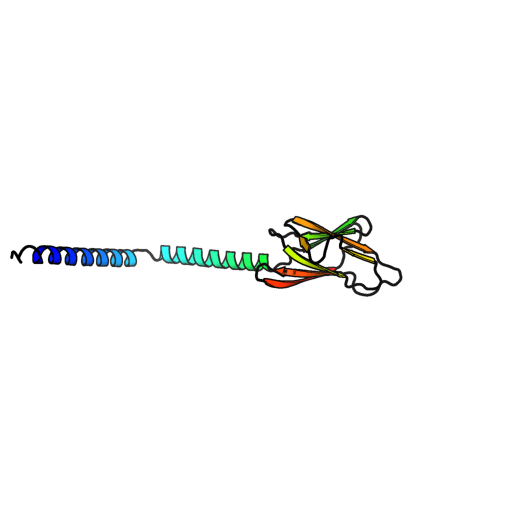1
ATOM 1028 N N . SER A 1 136 ? -4.688 8.414 10.954 1.00 78.69 136 SER A N 1
ATOM 1029 C CA . SER A 1 136 ? -5.706 9.292 11.545 1.00 78.69 136 SER A CA 1
ATOM 1030 C C . SER A 1 136 ? -5.267 9.945 12.863 1.00 78.69 136 SER A C 1
ATOM 1032 O O . SER A 1 136 ? -5.751 11.020 13.206 1.00 78.69 136 SER A O 1
ATOM 1034 N N . ASP A 1 137 ? -4.309 9.349 13.577 1.00 80.62 137 ASP A N 1
ATOM 1035 C CA . ASP A 1 137 ? -3.679 9.925 14.773 1.00 80.62 137 ASP A CA 1
ATOM 1036 C C . ASP A 1 137 ? -2.578 10.962 14.462 1.00 80.62 137 ASP A C 1
ATOM 1038 O O . ASP A 1 137 ? -1.950 11.500 15.376 1.00 80.62 137 ASP A O 1
ATOM 1042 N N . GLY A 1 138 ? -2.336 11.254 13.179 1.00 81.06 138 GLY A N 1
ATOM 1043 C CA . GLY A 1 138 ? -1.309 12.182 12.717 1.00 81.06 138 GLY A CA 1
ATOM 1044 C C . GLY A 1 138 ? 0.104 11.596 12.692 1.00 81.06 138 GLY A C 1
ATOM 1045 O O . GLY A 1 138 ? 1.059 12.342 12.477 1.00 81.06 138 GLY A O 1
ATOM 1046 N N . THR A 1 139 ? 0.276 10.288 12.901 1.00 86.38 139 THR A N 1
ATOM 1047 C CA . THR A 1 139 ? 1.583 9.629 12.784 1.00 86.38 139 THR A CA 1
ATOM 1048 C C . THR A 1 139 ? 1.869 9.191 11.351 1.00 86.38 139 THR A C 1
ATOM 1050 O O . THR A 1 139 ? 0.990 8.703 10.641 1.00 86.38 139 THR A O 1
ATOM 1053 N N . ALA A 1 140 ? 3.123 9.328 10.919 1.00 89.25 140 ALA A N 1
ATOM 1054 C CA . ALA A 1 140 ? 3.556 8.774 9.644 1.00 89.25 140 ALA A CA 1
ATOM 1055 C C . ALA A 1 140 ? 3.615 7.241 9.722 1.00 89.25 140 ALA A C 1
ATOM 1057 O O . ALA A 1 140 ? 4.077 6.656 10.708 1.00 89.25 140 ALA A O 1
ATOM 1058 N N . ALA A 1 141 ? 3.169 6.591 8.658 1.00 90.62 141 ALA A N 1
ATOM 1059 C CA . ALA A 1 141 ? 3.224 5.153 8.492 1.00 90.62 141 ALA A CA 1
ATOM 1060 C C . ALA A 1 141 ? 3.920 4.783 7.188 1.00 90.62 141 ALA A C 1
ATOM 1062 O O . ALA A 1 141 ? 4.036 5.578 6.254 1.00 90.62 141 ALA A O 1
ATOM 1063 N N . THR A 1 142 ? 4.449 3.566 7.152 1.00 93.75 142 THR A N 1
ATOM 1064 C CA . THR A 1 142 ? 5.165 3.047 5.994 1.00 93.75 142 THR A CA 1
ATOM 1065 C C . THR A 1 142 ? 4.891 1.563 5.858 1.00 93.75 142 THR A C 1
ATOM 1067 O O . THR A 1 142 ? 4.808 0.841 6.854 1.00 93.75 142 THR A O 1
ATOM 1070 N N . TRP A 1 143 ? 4.737 1.123 4.619 1.00 94.69 143 TRP A N 1
ATOM 1071 C CA . TRP A 1 143 ? 4.527 -0.265 4.256 1.00 94.69 143 TRP A CA 1
ATOM 1072 C C . TRP A 1 143 ? 5.293 -0.559 2.981 1.00 94.69 143 TRP A C 1
ATOM 1074 O O . TRP A 1 143 ? 5.297 0.246 2.057 1.00 94.69 143 TRP A O 1
ATOM 1084 N N . GLU A 1 144 ? 5.949 -1.707 2.940 1.00 95.06 144 GLU A N 1
ATOM 1085 C CA . GLU A 1 144 ? 6.731 -2.146 1.795 1.00 95.06 144 GLU A CA 1
ATOM 1086 C C . GLU A 1 144 ? 6.183 -3.484 1.322 1.00 95.06 144 GLU A C 1
ATOM 1088 O O . GLU A 1 144 ? 5.822 -4.339 2.136 1.00 95.06 144 GLU A O 1
ATOM 1093 N N . SER A 1 145 ? 6.107 -3.655 0.007 1.00 94.50 145 SER A N 1
ATOM 1094 C CA . SER A 1 145 ? 5.634 -4.898 -0.583 1.00 94.50 145 SER A CA 1
ATOM 1095 C C . SER A 1 145 ? 6.310 -5.169 -1.918 1.00 94.50 145 SER A C 1
ATOM 1097 O O . SER A 1 145 ? 6.444 -4.245 -2.732 1.00 94.50 145 SER A O 1
ATOM 1099 N N . PRO A 1 146 ? 6.722 -6.425 -2.179 1.00 96.31 146 PRO A N 1
ATOM 1100 C CA . PRO A 1 146 ? 7.198 -6.808 -3.494 1.00 96.31 146 PRO A CA 1
ATOM 1101 C C . PRO A 1 146 ? 6.084 -6.605 -4.520 1.00 96.31 146 PRO A C 1
ATOM 1103 O O . PRO A 1 146 ? 4.924 -6.946 -4.282 1.00 96.31 146 PRO A O 1
ATOM 1106 N N . ILE A 1 147 ? 6.438 -6.087 -5.695 1.00 95.62 147 ILE A N 1
ATOM 1107 C CA . ILE A 1 147 ? 5.471 -5.982 -6.788 1.00 95.62 147 ILE A CA 1
ATOM 1108 C C . ILE A 1 147 ? 5.063 -7.416 -7.155 1.00 95.62 147 ILE A C 1
ATOM 1110 O O . ILE A 1 147 ? 5.931 -8.282 -7.277 1.00 95.62 147 ILE A O 1
ATOM 1114 N N . PRO A 1 148 ? 3.775 -7.738 -7.329 1.00 95.50 148 PRO A N 1
ATOM 1115 C CA . PRO A 1 148 ? 3.374 -9.092 -7.683 1.00 95.50 148 PRO A CA 1
ATOM 1116 C C . PRO A 1 148 ? 3.794 -9.439 -9.127 1.00 95.50 148 PRO A C 1
ATOM 1118 O O . PRO A 1 148 ? 4.040 -8.541 -9.944 1.00 95.50 148 PRO A O 1
ATOM 1121 N N . PRO A 1 149 ? 3.950 -10.726 -9.480 1.00 92.88 149 PRO A N 1
ATOM 1122 C CA . PRO A 1 149 ? 4.193 -11.124 -10.862 1.00 92.88 149 PRO A CA 1
ATOM 1123 C C . PRO A 1 149 ? 2.947 -10.872 -11.724 1.00 92.88 149 PRO A C 1
ATOM 1125 O O . PRO A 1 149 ? 1.815 -10.868 -11.236 1.00 92.88 149 PRO A O 1
ATOM 1128 N N . LYS A 1 150 ? 3.146 -10.682 -13.031 1.00 92.69 150 LYS A N 1
ATOM 1129 C CA . LYS A 1 150 ? 2.039 -10.534 -13.985 1.00 92.69 150 LYS A CA 1
ATOM 1130 C C . LYS A 1 150 ? 1.213 -11.828 -14.028 1.00 92.69 150 LYS A C 1
ATOM 1132 O O . LYS A 1 150 ? 1.791 -12.907 -14.129 1.00 92.69 150 LYS A O 1
ATOM 1137 N N . GLY A 1 151 ? -0.115 -11.715 -13.990 1.00 84.94 151 GLY A N 1
ATOM 1138 C CA . GLY A 1 151 ? -1.034 -12.862 -13.990 1.00 84.94 151 GLY A CA 1
ATOM 1139 C C . GLY A 1 151 ? -1.284 -13.508 -12.623 1.00 84.94 151 GLY A C 1
ATOM 1140 O O . GLY A 1 151 ? -1.784 -14.632 -12.594 1.00 84.94 151 GLY A O 1
ATOM 1141 N N . SER A 1 152 ? -0.905 -12.835 -11.530 1.00 75.06 152 SER A N 1
ATOM 1142 C CA . SER A 1 152 ? -1.256 -13.224 -10.154 1.00 75.06 152 SER A CA 1
ATOM 1143 C C . SER A 1 152 ? -2.703 -12.912 -9.789 1.00 75.06 152 SER A C 1
ATOM 1145 O O . SER A 1 152 ? -3.304 -12.024 -10.438 1.00 75.06 152 SER A O 1
#